Protein AF-A0A968T6R4-F1 (afdb_monomer)

Foldseek 3Di:
DVVVVVVCVVVVHQDAAEQAAAFDCVLPVVVRVVSVVSLVVQVVCCPVVVHHYFYLHVLNVVVQVVVCVVPVPDDQDPNRHDGDQVSVQSVVVSVCVSVVNPPCVPQNHPVSVQVVDQCSVVLVVLVVVLCLQQVLQVCQVVPHPDPPRDRHDHNVVSVVSSVVSVVVSVVRND

Structure (mmCIF, N/CA/C/O backbone):
data_AF-A0A968T6R4-F1
#
_entry.id   AF-A0A968T6R4-F1
#
loop_
_atom_site.group_PDB
_atom_site.id
_atom_site.type_symbol
_atom_site.label_atom_id
_atom_site.label_alt_id
_atom_site.label_comp_id
_atom_site.label_asym_id
_atom_site.label_entity_id
_atom_site.label_seq_id
_atom_site.pdbx_PDB_ins_code
_atom_site.Cartn_x
_atom_site.Cartn_y
_atom_site.Cartn_z
_atom_site.occupancy
_atom_site.B_iso_or_equiv
_atom_site.auth_seq_id
_atom_site.auth_comp_id
_atom_site.auth_asym_id
_atom_site.auth_atom_id
_atom_site.pdbx_PDB_model_num
ATOM 1 N N . MET A 1 1 ? 11.890 -14.303 7.027 1.00 83.38 1 MET A N 1
ATOM 2 C CA . MET A 1 1 ? 10.415 -14.246 6.919 1.00 83.38 1 MET A CA 1
ATOM 3 C C . MET A 1 1 ? 9.689 -15.309 7.742 1.00 83.38 1 MET A C 1
ATOM 5 O O . MET A 1 1 ? 8.810 -14.921 8.496 1.00 83.38 1 MET A O 1
ATOM 9 N N . ASN A 1 2 ? 10.075 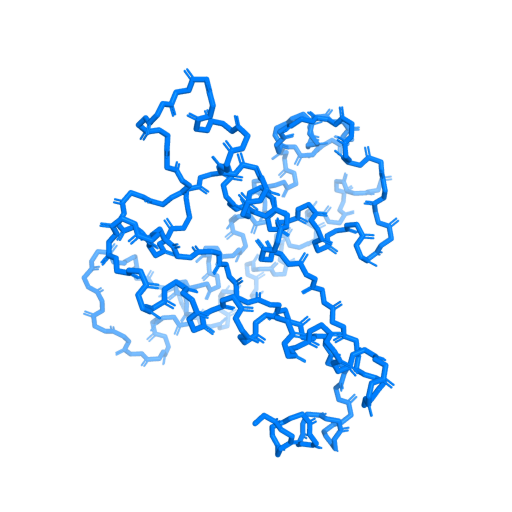-16.595 7.707 1.00 91.75 2 ASN A N 1
ATOM 10 C CA . ASN A 1 2 ? 9.409 -17.650 8.504 1.00 91.75 2 ASN A CA 1
ATOM 11 C C . ASN A 1 2 ? 9.299 -17.334 10.004 1.00 91.75 2 ASN A C 1
ATOM 13 O O . ASN A 1 2 ? 8.246 -17.523 10.597 1.00 91.75 2 ASN A O 1
ATOM 17 N N . TRP A 1 3 ? 10.366 -16.804 10.609 1.00 95.88 3 TRP A N 1
ATOM 18 C CA . TRP A 1 3 ? 10.342 -16.381 12.012 1.00 95.88 3 TRP A CA 1
ATOM 19 C C . TRP A 1 3 ? 9.241 -15.347 12.301 1.00 95.88 3 TRP A C 1
ATOM 21 O O . TRP A 1 3 ? 8.476 -15.536 13.242 1.00 95.88 3 TRP A O 1
ATOM 31 N N . LEU A 1 4 ? 9.113 -14.307 11.466 1.00 95.06 4 LEU A N 1
ATOM 32 C CA . LEU A 1 4 ? 8.103 -13.261 11.645 1.00 95.06 4 LEU A CA 1
ATOM 33 C C . LEU A 1 4 ? 6.693 -13.821 11.447 1.00 95.06 4 LEU A C 1
ATOM 35 O O . LEU A 1 4 ? 5.833 -13.603 12.292 1.00 95.06 4 LEU A O 1
ATOM 39 N N . HIS A 1 5 ? 6.478 -14.595 10.380 1.00 95.75 5 HIS A N 1
ATOM 40 C CA . HIS A 1 5 ? 5.201 -15.269 10.142 1.00 95.75 5 HIS A CA 1
ATOM 41 C C . HIS A 1 5 ? 4.786 -16.117 11.353 1.00 95.75 5 HIS A C 1
ATOM 43 O O . HIS A 1 5 ? 3.685 -15.960 11.873 1.00 95.75 5 HIS A O 1
ATOM 49 N N . ASN A 1 6 ? 5.700 -16.944 11.868 1.00 95.56 6 ASN A N 1
ATOM 50 C CA . ASN A 1 6 ? 5.437 -17.802 13.020 1.00 95.56 6 ASN A CA 1
ATOM 51 C C . ASN A 1 6 ? 5.119 -17.004 14.289 1.00 95.56 6 ASN A C 1
ATOM 53 O O . ASN A 1 6 ? 4.314 -17.456 15.097 1.00 95.56 6 ASN A O 1
ATOM 57 N N . LEU A 1 7 ? 5.743 -15.840 14.491 1.00 97.31 7 LEU A N 1
ATOM 58 C CA . LEU A 1 7 ? 5.417 -14.971 15.622 1.00 97.31 7 LEU A CA 1
ATOM 59 C C . LEU A 1 7 ? 4.013 -14.372 15.508 1.00 97.31 7 LEU A C 1
ATOM 61 O O . LEU A 1 7 ? 3.300 -14.348 16.507 1.00 97.31 7 LEU A O 1
ATOM 65 N N . VAL A 1 8 ? 3.604 -13.940 14.313 1.00 96.88 8 VAL A N 1
ATOM 66 C CA . VAL A 1 8 ? 2.255 -13.395 14.083 1.00 96.88 8 VAL A CA 1
ATOM 67 C C . VAL A 1 8 ? 1.192 -14.482 14.250 1.00 96.88 8 VAL A C 1
ATOM 69 O O . VAL A 1 8 ? 0.198 -14.271 14.933 1.00 96.88 8 VAL A O 1
ATOM 72 N N . VAL A 1 9 ? 1.427 -15.687 13.726 1.00 95.62 9 VAL A N 1
ATOM 73 C CA . VAL A 1 9 ? 0.511 -16.819 13.943 1.00 95.62 9 VAL A CA 1
ATOM 74 C C . VAL A 1 9 ? 0.411 -17.164 15.433 1.00 95.62 9 VAL A C 1
ATOM 76 O O . VAL A 1 9 ? -0.684 -17.376 15.950 1.00 95.62 9 VAL A O 1
ATOM 79 N N . LYS A 1 10 ? 1.536 -17.166 16.162 1.00 97.44 10 LYS A N 1
ATOM 80 C CA . LYS A 1 10 ? 1.554 -17.422 17.613 1.00 97.44 10 LYS A CA 1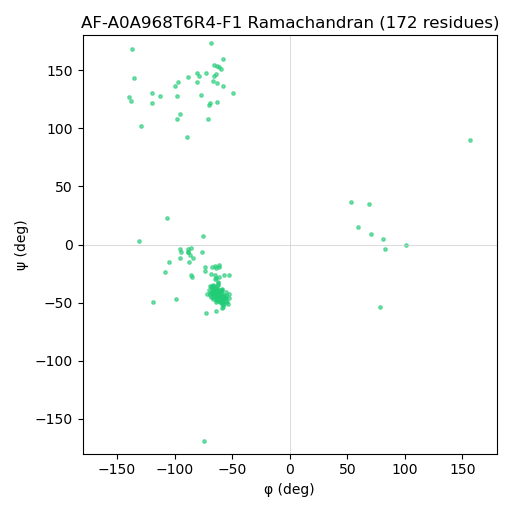
ATOM 81 C C . LYS A 1 10 ? 0.826 -16.360 18.434 1.00 97.44 10 LYS A C 1
ATOM 83 O O . LYS A 1 10 ? 0.373 -16.686 19.527 1.00 97.44 10 LYS A O 1
ATOM 88 N N . SER A 1 11 ? 0.712 -15.124 17.949 1.00 97.81 11 SER A N 1
ATOM 89 C CA . SER A 1 11 ? -0.078 -14.094 18.633 1.00 97.81 11 SER A CA 1
ATOM 90 C C . SER A 1 11 ? -1.589 -14.267 18.437 1.00 97.81 11 SER A C 1
ATOM 92 O O . SER A 1 11 ? -2.361 -13.548 19.065 1.00 97.81 11 SER A O 1
ATOM 94 N N . GLY A 1 12 ? -2.020 -15.214 17.592 1.00 97.25 12 GLY A N 1
ATOM 95 C CA . GLY A 1 12 ? -3.424 -15.434 17.239 1.00 97.25 12 GLY A CA 1
ATOM 96 C C . GLY A 1 12 ? -3.947 -14.482 16.160 1.00 97.25 12 GLY A C 1
ATOM 97 O O . GLY A 1 12 ? -5.136 -14.514 15.849 1.00 97.25 12 GLY A O 1
ATOM 98 N N . ALA A 1 13 ? -3.088 -13.638 15.584 1.00 97.19 13 ALA A N 1
ATOM 99 C CA . ALA A 1 13 ? -3.466 -12.753 14.493 1.00 97.19 13 ALA A CA 1
ATOM 100 C C . ALA A 1 13 ? -3.520 -13.507 13.156 1.00 97.19 13 ALA A C 1
ATOM 102 O O . ALA A 1 13 ? -2.699 -14.382 12.872 1.00 97.19 13 ALA A O 1
ATOM 103 N N . ILE A 1 14 ? -4.466 -13.116 12.302 1.00 93.88 14 ILE A N 1
ATOM 104 C CA . ILE A 1 14 ? -4.513 -13.571 10.911 1.00 93.88 14 ILE A CA 1
ATOM 105 C C . ILE A 1 14 ? -3.462 -12.786 10.125 1.00 93.88 14 ILE A C 1
ATOM 107 O O . I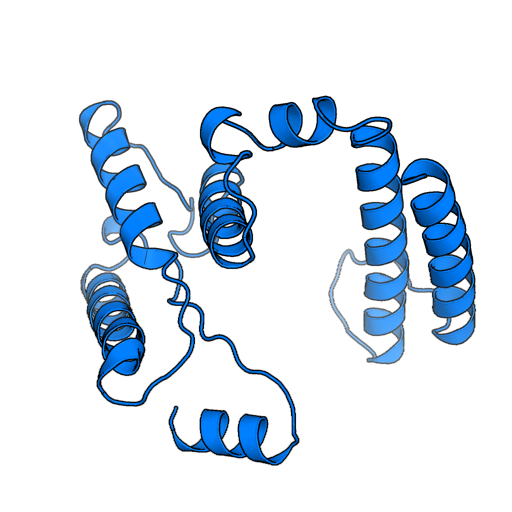LE A 1 14 ? -3.433 -11.556 10.176 1.00 93.88 14 ILE A O 1
ATOM 111 N N . ILE A 1 15 ? -2.607 -13.496 9.391 1.00 96.06 15 ILE A N 1
ATOM 112 C CA . ILE A 1 15 ? -1.584 -12.903 8.530 1.00 96.06 15 ILE A CA 1
ATOM 113 C C . ILE A 1 15 ? -1.906 -13.176 7.065 1.00 96.06 15 ILE A C 1
ATOM 115 O O . ILE A 1 15 ? -2.086 -14.323 6.669 1.00 96.06 15 ILE A O 1
ATOM 119 N N . ILE A 1 16 ? -1.922 -12.109 6.270 1.00 97.44 16 ILE A N 1
ATOM 120 C CA . ILE A 1 16 ? -1.937 -12.165 4.810 1.00 97.44 16 ILE A CA 1
ATOM 121 C C . ILE A 1 16 ? -0.672 -11.451 4.343 1.00 97.44 16 ILE A C 1
ATOM 123 O O . ILE A 1 16 ? -0.446 -10.291 4.693 1.00 97.44 16 ILE A O 1
ATOM 127 N N . HIS A 1 17 ? 0.180 -12.141 3.593 1.00 97.94 17 HIS A N 1
ATOM 128 C CA . HIS A 1 17 ? 1.374 -11.534 3.012 1.00 97.94 17 HIS A CA 1
ATOM 129 C C . HIS A 1 17 ? 1.014 -10.773 1.741 1.00 97.94 17 HIS A C 1
ATOM 131 O O . HIS A 1 17 ? 0.131 -11.179 0.991 1.00 97.94 17 HIS A O 1
ATOM 137 N N . LEU A 1 18 ? 1.734 -9.692 1.472 1.00 98.19 18 LEU A N 1
ATOM 138 C CA . LEU A 1 18 ? 1.608 -8.911 0.248 1.00 98.19 18 LEU A CA 1
ATOM 139 C C . LEU A 1 18 ? 2.964 -8.932 -0.461 1.00 98.19 18 LEU A C 1
ATOM 141 O O . LEU A 1 18 ? 3.987 -8.674 0.179 1.00 98.19 18 LEU A O 1
ATOM 145 N N . THR A 1 19 ? 2.998 -9.251 -1.755 1.00 98.62 19 THR A N 1
ATOM 146 C CA . THR A 1 19 ? 4.225 -9.068 -2.551 1.00 98.62 19 THR A CA 1
ATOM 147 C C . THR A 1 19 ? 4.606 -7.579 -2.581 1.00 98.62 19 THR A C 1
ATOM 149 O O . THR A 1 19 ? 3.729 -6.729 -2.440 1.00 98.62 19 THR A O 1
ATOM 152 N N . PRO A 1 20 ? 5.883 -7.201 -2.746 1.00 98.06 20 PRO A N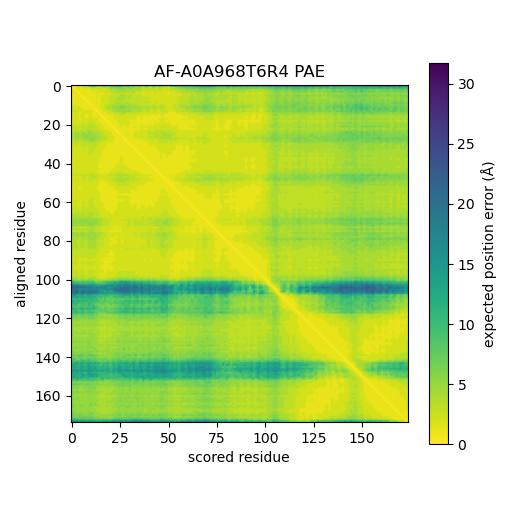 1
ATOM 153 C CA . PRO A 1 20 ? 6.248 -5.790 -2.871 1.00 98.06 20 PRO A CA 1
ATOM 154 C C . PRO A 1 20 ? 5.674 -5.162 -4.157 1.00 98.06 20 PRO A C 1
ATOM 156 O O . PRO A 1 20 ? 5.493 -5.868 -5.150 1.00 98.06 20 PRO A O 1
ATOM 159 N N . PRO A 1 21 ? 5.447 -3.837 -4.200 1.00 98.06 21 PRO A N 1
ATOM 160 C CA . PRO A 1 21 ? 5.230 -3.122 -5.457 1.00 98.06 21 PRO A CA 1
ATOM 161 C C . PRO A 1 21 ? 6.417 -3.284 -6.418 1.00 98.06 21 PRO A C 1
ATOM 163 O O . PRO A 1 21 ? 7.536 -3.584 -5.997 1.00 98.06 21 PRO A O 1
ATOM 166 N N . VAL A 1 22 ? 6.190 -3.046 -7.711 1.00 97.75 22 VAL A N 1
ATOM 167 C CA . VAL A 1 22 ? 7.282 -2.998 -8.696 1.00 97.75 22 VAL A CA 1
ATOM 168 C C . VAL A 1 22 ? 8.202 -1.805 -8.453 1.00 97.75 22 VAL A C 1
ATOM 170 O O . VAL A 1 22 ? 7.735 -0.698 -8.184 1.00 97.75 22 VAL A O 1
ATOM 173 N N . PHE A 1 23 ? 9.503 -2.025 -8.626 1.00 98.19 23 PHE A N 1
ATOM 174 C CA . PHE A 1 23 ? 10.488 -0.957 -8.764 1.00 98.19 23 PHE A CA 1
ATOM 175 C C . PHE A 1 23 ? 10.768 -0.711 -10.246 1.00 98.19 23 PHE A C 1
ATOM 177 O O . PHE A 1 23 ? 10.864 -1.659 -11.029 1.00 98.19 23 PHE A O 1
ATOM 184 N N . ASP A 1 24 ? 10.914 0.551 -10.653 1.00 96.38 24 ASP A N 1
ATOM 185 C CA . ASP A 1 24 ? 11.224 0.852 -12.052 1.00 96.38 24 ASP A CA 1
ATOM 186 C C . ASP A 1 24 ? 12.666 0.448 -12.384 1.00 96.38 24 ASP A C 1
ATOM 188 O O . ASP A 1 24 ? 13.624 1.107 -11.985 1.00 96.38 24 ASP A O 1
ATOM 192 N N . GLU A 1 25 ? 12.827 -0.618 -13.167 1.00 95.50 25 GLU A N 1
ATOM 193 C CA . GLU A 1 25 ? 14.126 -1.162 -13.584 1.00 95.50 25 GLU A CA 1
ATOM 194 C C . GLU A 1 25 ? 15.057 -0.119 -14.225 1.00 95.50 25 GLU A C 1
ATOM 196 O O . GLU A 1 25 ? 16.280 -0.228 -14.111 1.00 95.50 25 GLU A O 1
ATOM 201 N N . ARG A 1 26 ? 14.500 0.946 -14.822 1.00 95.44 26 ARG A N 1
ATOM 202 C CA . ARG A 1 26 ? 15.264 2.074 -15.386 1.00 95.44 26 ARG A CA 1
ATOM 203 C C . ARG A 1 26 ? 16.048 2.855 -14.330 1.00 95.44 26 ARG A C 1
ATOM 205 O O . ARG A 1 26 ? 16.991 3.562 -14.671 1.00 95.44 26 ARG A O 1
ATOM 212 N N . LYS A 1 27 ? 15.664 2.738 -13.058 1.00 95.94 27 LYS A N 1
ATOM 213 C CA . LYS A 1 27 ? 16.346 3.316 -11.893 1.00 95.94 27 LYS A CA 1
ATOM 214 C C . LYS A 1 27 ? 17.297 2.316 -11.216 1.00 95.94 27 LYS A C 1
ATOM 216 O O . LYS A 1 27 ? 18.003 2.698 -10.289 1.00 95.94 27 LYS A O 1
ATOM 221 N N . GLY A 1 28 ? 17.344 1.059 -11.673 1.00 97.25 28 GLY A N 1
ATOM 222 C CA . GLY A 1 28 ? 18.180 0.005 -11.090 1.00 97.25 28 GLY A CA 1
ATOM 223 C C . GLY A 1 28 ? 17.674 -1.413 -11.375 1.00 97.25 28 GLY A C 1
ATOM 224 O O . GLY A 1 28 ? 16.939 -1.992 -10.578 1.00 97.25 28 GLY A O 1
ATOM 225 N N . MET A 1 29 ? 18.130 -2.012 -12.478 1.00 97.12 29 MET A N 1
ATOM 226 C CA . MET A 1 29 ? 17.684 -3.344 -12.921 1.00 97.12 29 MET A CA 1
ATOM 227 C C . MET A 1 29 ? 17.953 -4.452 -11.897 1.00 97.12 29 MET A C 1
ATOM 229 O O . MET A 1 29 ? 17.106 -5.311 -11.682 1.00 97.12 29 MET A O 1
ATOM 233 N N . ALA A 1 30 ? 19.113 -4.424 -11.233 1.00 98.19 30 ALA A N 1
ATOM 234 C CA . ALA A 1 30 ? 19.454 -5.436 -10.234 1.00 98.19 30 ALA A CA 1
ATOM 235 C C . ALA A 1 30 ? 18.483 -5.413 -9.044 1.00 98.19 30 ALA A C 1
ATOM 237 O O . ALA A 1 30 ? 18.100 -6.465 -8.543 1.00 98.19 30 ALA A O 1
ATOM 238 N N . TYR A 1 31 ? 18.060 -4.219 -8.618 1.00 98.06 31 TYR A N 1
ATOM 239 C CA . TYR A 1 31 ? 17.101 -4.073 -7.529 1.00 98.06 31 TYR A CA 1
ATOM 240 C C . TYR A 1 31 ? 15.692 -4.502 -7.958 1.00 98.06 31 TYR A C 1
ATOM 242 O O . TYR A 1 31 ? 15.052 -5.247 -7.222 1.00 98.06 31 TYR A O 1
ATOM 250 N N . ALA A 1 32 ? 15.250 -4.126 -9.167 1.00 98.12 32 ALA A N 1
ATOM 251 C CA . ALA A 1 32 ? 13.996 -4.627 -9.740 1.00 98.12 32 ALA A CA 1
ATOM 252 C C . ALA A 1 32 ? 13.955 -6.163 -9.744 1.00 98.12 32 ALA A C 1
ATOM 254 O O . ALA A 1 32 ? 13.054 -6.751 -9.161 1.00 98.12 32 ALA A O 1
ATOM 255 N N . ASN A 1 33 ? 15.000 -6.809 -10.268 1.00 98.50 33 ASN A N 1
ATOM 256 C CA . ASN A 1 33 ? 15.082 -8.267 -10.340 1.00 98.50 33 ASN A CA 1
ATOM 257 C C . ASN A 1 33 ? 15.077 -8.946 -8.955 1.00 98.50 33 ASN A C 1
ATOM 259 O O . ASN A 1 33 ? 14.560 -10.049 -8.802 1.00 98.50 33 ASN A O 1
ATOM 263 N N . VAL A 1 34 ? 15.632 -8.304 -7.918 1.00 98.56 34 VAL A N 1
ATOM 264 C CA . VAL A 1 34 ? 15.508 -8.809 -6.538 1.00 98.56 34 VAL A CA 1
ATOM 265 C C . VAL A 1 34 ? 14.049 -8.795 -6.081 1.00 98.56 34 VAL A C 1
ATOM 267 O O . VAL A 1 34 ? 13.615 -9.750 -5.436 1.00 98.56 34 VAL A O 1
ATOM 270 N N . LEU A 1 35 ? 13.289 -7.746 -6.410 1.00 98.56 35 LEU A N 1
ATOM 271 C CA . LEU A 1 35 ? 11.863 -7.684 -6.086 1.00 98.56 35 LEU A CA 1
ATOM 272 C C . LEU A 1 35 ? 11.046 -8.701 -6.888 1.00 98.56 35 LEU A C 1
ATOM 274 O O . LEU A 1 35 ? 10.143 -9.297 -6.304 1.00 98.56 35 LEU A O 1
ATOM 278 N N . ASP A 1 36 ? 11.389 -8.952 -8.153 1.00 98.69 36 ASP A N 1
ATOM 279 C CA . ASP A 1 36 ? 10.756 -9.988 -8.980 1.00 98.69 36 ASP A CA 1
ATOM 280 C C . ASP A 1 36 ? 10.928 -11.371 -8.320 1.00 98.69 36 ASP A C 1
ATOM 282 O O . ASP A 1 36 ? 9.952 -12.039 -7.973 1.00 98.69 36 ASP A O 1
ATOM 286 N N . ILE A 1 37 ? 12.177 -11.754 -8.017 1.00 98.69 37 ILE A N 1
ATOM 287 C CA . ILE A 1 37 ? 12.508 -13.038 -7.372 1.00 98.69 37 ILE A CA 1
ATOM 288 C C . ILE A 1 37 ? 11.842 -13.159 -5.997 1.00 98.69 37 ILE A C 1
ATOM 290 O O . ILE A 1 37 ? 11.332 -14.221 -5.633 1.00 98.69 37 ILE A O 1
ATOM 294 N N . TYR A 1 38 ? 11.851 -12.084 -5.205 1.00 98.56 38 TYR A N 1
ATOM 295 C CA . TYR A 1 38 ? 11.219 -12.091 -3.889 1.00 98.56 38 TYR A CA 1
ATOM 296 C C . TYR A 1 38 ? 9.694 -12.235 -3.984 1.00 98.56 38 TYR A C 1
ATOM 298 O O . TYR A 1 38 ? 9.092 -12.927 -3.159 1.00 98.56 38 TYR A O 1
ATOM 306 N N . SER A 1 39 ? 9.071 -11.628 -4.995 1.00 98.69 39 SER A N 1
ATOM 307 C CA . SER A 1 39 ? 7.634 -11.749 -5.254 1.00 98.69 39 SER A CA 1
ATOM 308 C C . SER A 1 39 ? 7.262 -13.169 -5.663 1.00 98.69 39 SER A C 1
ATOM 310 O O . SER A 1 39 ? 6.330 -13.732 -5.087 1.00 98.69 39 SER A O 1
ATOM 312 N N . ASP A 1 40 ? 8.034 -13.790 -6.556 1.00 98.69 40 ASP A N 1
ATOM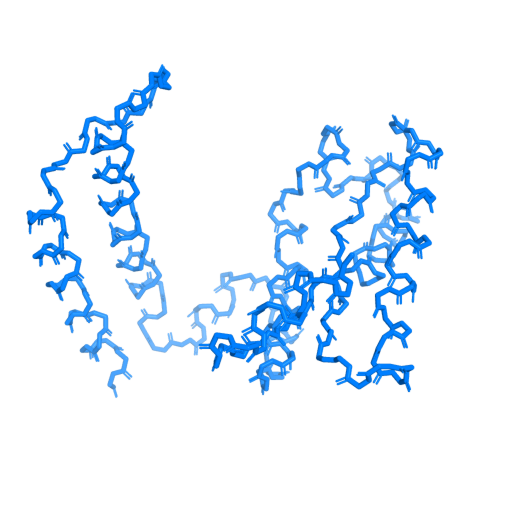 313 C CA . ASP A 1 40 ? 7.853 -15.195 -6.935 1.00 98.69 40 ASP A CA 1
ATOM 314 C C . ASP A 1 40 ? 8.019 -16.136 -5.746 1.00 98.69 40 ASP A C 1
ATOM 316 O O . ASP A 1 40 ? 7.204 -17.038 -5.537 1.00 98.69 40 ASP A O 1
ATOM 320 N N . TRP A 1 41 ? 9.034 -15.901 -4.911 1.00 98.38 41 TRP A N 1
ATOM 321 C CA . TRP A 1 41 ? 9.222 -16.670 -3.688 1.00 98.38 41 TRP A CA 1
ATOM 322 C C . TRP A 1 41 ? 8.026 -16.525 -2.734 1.00 98.38 41 TRP A C 1
ATOM 324 O O . TRP A 1 41 ? 7.521 -17.539 -2.250 1.00 98.38 41 TRP A O 1
ATOM 334 N N . LEU A 1 42 ? 7.510 -15.312 -2.504 1.00 98.38 42 LEU A N 1
ATOM 335 C CA . LEU A 1 42 ? 6.317 -15.109 -1.672 1.00 98.38 42 LEU A CA 1
ATOM 336 C C . LEU A 1 42 ? 5.091 -15.815 -2.252 1.00 98.38 42 LEU A C 1
ATOM 338 O O . LEU A 1 42 ? 4.389 -16.510 -1.522 1.00 98.38 42 LEU A O 1
ATOM 342 N N . ILE A 1 43 ? 4.844 -15.691 -3.556 1.00 98.56 43 ILE A N 1
ATOM 343 C CA . ILE A 1 43 ? 3.750 -16.398 -4.235 1.00 98.56 43 ILE A CA 1
ATOM 344 C C . ILE A 1 43 ? 3.915 -17.911 -4.068 1.00 98.56 43 ILE A C 1
ATOM 346 O O . ILE A 1 43 ? 2.930 -18.610 -3.816 1.00 98.56 43 ILE A O 1
ATOM 350 N N . SER A 1 44 ? 5.153 -18.414 -4.115 1.00 98.38 44 SER A N 1
ATOM 351 C CA . SER A 1 44 ? 5.439 -19.831 -3.905 1.00 98.38 44 SER A CA 1
ATOM 352 C C . SER A 1 44 ? 5.043 -20.342 -2.518 1.00 98.38 44 SER A C 1
ATOM 354 O O . SER A 1 44 ? 4.695 -21.515 -2.349 1.00 98.38 44 SER A O 1
ATOM 356 N N . CYS A 1 45 ? 5.034 -19.467 -1.508 1.00 98.12 45 CYS A N 1
ATOM 357 C CA . CYS A 1 45 ? 4.623 -19.817 -0.150 1.00 98.12 45 CYS A CA 1
ATOM 358 C C . CYS A 1 45 ? 3.142 -20.201 -0.046 1.00 98.12 45 CYS A C 1
ATOM 360 O O . CYS A 1 45 ? 2.790 -20.915 0.895 1.00 98.12 45 CYS A O 1
ATOM 362 N N . ARG A 1 46 ? 2.298 -19.835 -1.025 1.00 97.81 46 ARG A N 1
ATOM 363 C CA . ARG A 1 46 ? 0.901 -20.302 -1.103 1.00 97.81 46 ARG A CA 1
ATOM 364 C C . ARG A 1 46 ? 0.807 -21.825 -1.102 1.00 97.81 46 ARG A C 1
ATOM 366 O O . ARG A 1 46 ? -0.049 -22.387 -0.434 1.00 97.81 46 ARG A O 1
ATOM 373 N N . TYR A 1 47 ? 1.702 -22.498 -1.823 1.00 97.00 47 TYR A N 1
ATOM 374 C CA . TYR A 1 47 ? 1.673 -23.955 -1.980 1.00 97.00 47 TYR A CA 1
ATOM 375 C C . TYR A 1 47 ? 2.795 -24.678 -1.230 1.00 97.00 47 TYR A C 1
ATOM 377 O O . TYR A 1 47 ? 2.636 -25.847 -0.896 1.00 97.00 47 TYR A O 1
ATOM 385 N N . THR A 1 48 ? 3.916 -24.012 -0.940 1.00 97.56 48 THR A N 1
ATOM 386 C CA . THR A 1 48 ? 5.018 -24.624 -0.170 1.00 97.56 48 THR A CA 1
ATOM 387 C C . THR A 1 48 ? 4.824 -24.532 1.342 1.00 97.56 48 THR A C 1
ATOM 389 O O . THR A 1 48 ? 5.295 -25.408 2.063 1.00 97.56 48 THR A O 1
ATOM 392 N N . SER A 1 49 ? 4.110 -23.506 1.817 1.00 96.31 49 SER A N 1
ATOM 393 C CA . SER A 1 49 ? 3.928 -23.222 3.249 1.00 96.31 49 SER A CA 1
ATOM 394 C C . SER A 1 49 ? 2.469 -22.974 3.644 1.00 96.31 49 SER A C 1
ATOM 396 O O . SER A 1 49 ? 2.216 -22.644 4.800 1.00 96.31 49 SER A O 1
ATOM 398 N N . ALA A 1 50 ? 1.521 -23.103 2.707 1.00 96.00 50 ALA A N 1
ATOM 399 C CA . ALA A 1 50 ? 0.105 -22.774 2.902 1.00 96.00 50 ALA A CA 1
ATOM 400 C C . ALA A 1 50 ? -0.124 -21.343 3.433 1.00 96.00 50 ALA A C 1
ATOM 402 O O . ALA A 1 50 ? -0.994 -21.104 4.267 1.00 96.00 50 ALA A O 1
ATOM 403 N N . TRP A 1 51 ? 0.695 -20.384 2.990 1.00 97.38 51 TRP A N 1
ATOM 404 C CA . TRP A 1 51 ? 0.530 -18.982 3.368 1.00 97.38 51 TRP A CA 1
ATOM 405 C C . TRP A 1 51 ? -0.559 -18.306 2.538 1.00 97.38 51 TRP A C 1
ATOM 407 O O . TRP A 1 51 ? -0.604 -18.450 1.318 1.00 97.38 51 TRP A O 1
ATOM 417 N N . GLU A 1 52 ? -1.353 -17.465 3.195 1.00 97.75 52 GLU A N 1
ATOM 418 C CA . GLU A 1 52 ? -2.202 -16.482 2.528 1.00 97.75 52 GLU A CA 1
ATOM 419 C C . GLU A 1 52 ? -1.303 -15.388 1.931 1.00 97.75 52 GLU A C 1
ATOM 421 O O . GLU A 1 52 ? -0.528 -14.746 2.649 1.00 97.75 52 GLU A O 1
ATOM 426 N N . VAL A 1 53 ? -1.359 -15.197 0.611 1.00 98.38 53 VAL A N 1
ATOM 427 C CA . VAL A 1 53 ? -0.501 -14.243 -0.112 1.00 98.38 53 VAL A CA 1
ATOM 428 C C . VAL A 1 53 ? -1.322 -13.528 -1.177 1.00 98.38 53 VAL A C 1
ATOM 430 O O . VAL A 1 53 ? -1.892 -14.180 -2.053 1.00 98.38 53 VAL A O 1
ATOM 433 N N . ILE A 1 54 ? -1.309 -12.199 -1.172 1.00 98.50 54 ILE A N 1
ATOM 434 C CA . ILE A 1 54 ? -1.857 -11.333 -2.220 1.00 98.50 54 ILE A CA 1
ATOM 435 C C . ILE A 1 54 ? -0.706 -10.893 -3.127 1.00 98.50 54 ILE A C 1
ATOM 437 O O . ILE A 1 54 ? 0.313 -10.390 -2.653 1.00 98.50 54 ILE A O 1
ATOM 441 N N . ASP A 1 55 ? -0.873 -11.087 -4.434 1.00 98.56 55 ASP A N 1
ATOM 442 C CA . ASP A 1 55 ? 0.091 -10.626 -5.434 1.00 98.56 55 ASP A CA 1
ATOM 443 C C . ASP A 1 55 ? -0.351 -9.268 -5.977 1.00 98.56 55 ASP A C 1
ATOM 445 O O . ASP A 1 55 ? -1.374 -9.162 -6.649 1.00 98.56 55 ASP A O 1
ATOM 449 N N . ILE A 1 56 ? 0.425 -8.237 -5.663 1.00 98.44 56 ILE A N 1
ATOM 450 C CA . ILE A 1 56 ? 0.325 -6.910 -6.280 1.00 98.44 56 ILE A CA 1
ATOM 451 C C . ILE A 1 56 ? 1.459 -6.658 -7.273 1.00 98.44 56 ILE A C 1
ATOM 453 O O . ILE A 1 56 ? 1.369 -5.733 -8.075 1.00 98.44 56 ILE A O 1
ATOM 457 N N . HIS A 1 57 ? 2.521 -7.462 -7.238 1.00 98.69 57 HIS A N 1
ATOM 458 C CA . HIS A 1 57 ? 3.749 -7.196 -7.968 1.00 98.69 57 HIS A CA 1
ATOM 459 C C . HIS A 1 57 ? 3.553 -7.429 -9.463 1.00 98.69 57 HIS A C 1
ATOM 461 O O . HIS A 1 57 ? 3.677 -6.504 -10.268 1.00 98.69 57 HIS A O 1
ATOM 467 N N . TRP A 1 58 ? 3.169 -8.645 -9.851 1.00 98.56 58 TRP A N 1
ATOM 468 C CA . TRP A 1 58 ? 3.026 -8.995 -11.262 1.00 98.56 58 TRP A CA 1
ATOM 469 C C . TRP A 1 58 ? 1.853 -8.289 -11.951 1.00 98.56 58 TRP A C 1
ATOM 471 O O . TRP A 1 58 ? 2.021 -7.868 -13.099 1.00 98.56 58 TRP A O 1
ATOM 481 N N . PRO A 1 59 ? 0.701 -8.041 -11.292 1.00 97.44 59 PRO A N 1
ATOM 482 C CA . PRO A 1 59 ? -0.334 -7.171 -11.845 1.00 97.44 59 PRO A CA 1
ATOM 483 C C . PRO A 1 59 ? 0.161 -5.748 -12.138 1.00 97.44 59 PRO A C 1
ATOM 485 O O . PRO A 1 59 ? -0.195 -5.182 -13.175 1.00 97.44 59 PRO A O 1
ATOM 488 N N . MET A 1 60 ? 1.000 -5.173 -11.268 1.00 98.12 60 MET A N 1
ATOM 489 C CA . MET A 1 60 ? 1.622 -3.869 -11.520 1.00 98.12 60 MET A CA 1
ATOM 490 C C . MET A 1 60 ? 2.652 -3.937 -12.652 1.00 98.12 60 MET A C 1
ATOM 492 O O . MET A 1 60 ? 2.645 -3.058 -13.515 1.00 98.12 60 MET A O 1
ATOM 496 N N . ARG A 1 61 ? 3.499 -4.975 -12.688 1.00 98.25 61 ARG A N 1
ATOM 497 C CA . ARG A 1 61 ? 4.507 -5.188 -13.742 1.00 98.25 61 ARG A CA 1
ATOM 498 C C . ARG A 1 61 ? 3.851 -5.278 -15.114 1.00 98.25 61 ARG A C 1
ATOM 500 O O . ARG A 1 61 ? 4.198 -4.510 -16.006 1.00 98.25 61 ARG A O 1
ATOM 507 N N . LYS A 1 62 ? 2.835 -6.135 -15.238 1.00 98.19 62 LYS A N 1
ATOM 508 C CA . LYS A 1 62 ? 2.053 -6.304 -16.464 1.00 98.19 62 LYS A CA 1
ATOM 509 C C . LYS A 1 62 ? 1.454 -4.979 -16.933 1.00 98.19 62 LYS A C 1
ATOM 511 O O . LYS A 1 62 ? 1.605 -4.617 -18.093 1.00 98.19 62 LYS A O 1
ATOM 516 N N . TYR A 1 63 ? 0.817 -4.229 -16.030 1.00 97.06 63 TYR A N 1
ATOM 517 C CA . TYR A 1 63 ? 0.228 -2.936 -16.380 1.00 97.06 63 TYR A CA 1
ATOM 518 C C . TYR A 1 63 ? 1.284 -1.927 -16.860 1.00 97.06 63 TYR A C 1
ATOM 520 O O . TYR A 1 63 ? 1.060 -1.211 -17.836 1.00 97.06 63 TYR A O 1
ATOM 528 N N . LEU A 1 64 ? 2.439 -1.864 -16.188 1.00 97.50 64 LEU A N 1
ATOM 529 C CA . LEU A 1 64 ? 3.549 -0.989 -16.565 1.00 97.50 64 LEU A CA 1
ATOM 530 C C . LEU A 1 64 ? 4.068 -1.316 -17.972 1.00 97.50 64 LEU A C 1
ATOM 532 O O . LEU A 1 64 ? 4.247 -0.407 -18.781 1.00 97.50 64 LEU A O 1
ATOM 536 N N . GLU A 1 65 ? 4.287 -2.596 -18.267 1.00 97.56 65 GLU A N 1
ATOM 537 C CA . GLU A 1 65 ? 4.763 -3.070 -19.570 1.00 97.56 65 GLU A CA 1
ATOM 538 C C . GLU A 1 65 ? 3.747 -2.790 -20.679 1.00 97.56 65 GLU A C 1
ATOM 540 O O . GLU A 1 65 ? 4.106 -2.198 -21.696 1.00 97.56 65 GLU A O 1
ATOM 545 N N . GLU A 1 66 ? 2.469 -3.114 -20.457 1.00 97.75 66 GLU A N 1
ATOM 546 C CA . GLU A 1 66 ? 1.385 -2.832 -21.402 1.00 97.75 66 GLU A CA 1
ATOM 547 C C . GLU A 1 66 ? 1.298 -1.336 -21.722 1.00 97.75 66 GLU A C 1
ATOM 549 O O . GLU A 1 66 ? 1.235 -0.953 -22.891 1.00 97.75 66 GLU A O 1
ATOM 554 N N . LYS A 1 67 ? 1.363 -0.460 -20.712 1.00 97.69 67 LYS A N 1
ATOM 555 C CA . LYS A 1 67 ? 1.355 0.992 -20.940 1.00 97.69 67 LYS A CA 1
ATOM 556 C C . LYS A 1 67 ? 2.595 1.480 -21.678 1.00 97.69 67 LYS A C 1
ATOM 558 O O . LYS A 1 67 ? 2.463 2.349 -22.537 1.00 97.69 67 LYS A O 1
ATOM 563 N N . ARG A 1 68 ? 3.761 0.882 -21.424 1.00 97.88 68 ARG A N 1
ATOM 564 C CA . ARG A 1 68 ? 5.012 1.214 -22.120 1.00 97.88 68 ARG A CA 1
ATOM 565 C C . ARG A 1 68 ? 5.030 0.836 -23.597 1.00 97.88 68 ARG A C 1
ATOM 567 O O . ARG A 1 68 ? 5.815 1.419 -24.339 1.00 97.88 68 ARG A O 1
ATOM 574 N N . THR A 1 69 ? 4.154 -0.068 -24.042 1.00 98.25 69 THR A N 1
ATOM 575 C CA . THR A 1 69 ? 3.966 -0.332 -25.482 1.00 98.25 69 THR A CA 1
ATOM 576 C C . THR A 1 69 ? 3.319 0.840 -26.228 1.00 98.25 69 THR A C 1
ATOM 578 O O . THR A 1 69 ? 3.536 0.991 -27.427 1.00 98.25 69 THR A O 1
ATOM 581 N N . ILE A 1 70 ? 2.549 1.678 -25.522 1.00 98.00 70 ILE A N 1
ATOM 582 C CA . ILE A 1 70 ? 1.835 2.840 -26.074 1.00 98.00 70 ILE A CA 1
ATOM 583 C C . ILE A 1 70 ? 2.625 4.125 -25.808 1.00 98.00 70 ILE A C 1
ATOM 585 O O . ILE A 1 70 ? 2.810 4.942 -26.705 1.00 98.00 70 ILE A O 1
ATOM 589 N N . ASP A 1 71 ? 3.099 4.293 -24.575 1.00 98.00 71 ASP A N 1
ATOM 590 C CA . ASP A 1 71 ? 3.909 5.425 -24.136 1.00 98.00 71 ASP A CA 1
ATOM 591 C C . ASP A 1 71 ? 5.161 4.910 -23.429 1.00 98.00 71 ASP A C 1
ATOM 593 O O . ASP A 1 71 ? 5.138 4.537 -22.253 1.00 98.00 71 ASP A O 1
ATOM 597 N N . SER A 1 72 ? 6.288 4.930 -24.140 1.00 97.38 72 SER A N 1
ATOM 598 C CA . SER A 1 72 ? 7.562 4.443 -23.615 1.00 97.38 72 SER A CA 1
ATOM 599 C C . SER A 1 72 ? 8.043 5.225 -22.390 1.00 97.38 72 SER A C 1
ATOM 601 O O . SER A 1 72 ? 8.877 4.708 -21.648 1.00 97.38 72 SER A O 1
ATOM 603 N N . THR A 1 73 ? 7.524 6.426 -22.122 1.00 96.88 73 THR A N 1
ATOM 604 C CA . THR A 1 73 ? 7.890 7.247 -20.958 1.00 96.88 73 THR A CA 1
ATOM 605 C C . THR A 1 73 ? 7.053 6.952 -19.717 1.00 96.88 73 THR A C 1
ATOM 607 O O . THR A 1 73 ? 7.398 7.421 -18.634 1.00 96.88 73 THR A O 1
ATOM 610 N N . PHE A 1 74 ? 6.018 6.116 -19.839 1.00 97.94 74 PHE A N 1
ATOM 611 C CA . PHE A 1 74 ? 5.106 5.806 -18.747 1.00 97.94 74 PHE A CA 1
ATOM 612 C C . PHE A 1 74 ? 5.825 5.226 -17.515 1.00 97.94 74 PHE A C 1
ATOM 614 O O . PHE A 1 74 ? 6.690 4.338 -17.609 1.00 97.94 74 PHE A O 1
ATOM 621 N N . VAL A 1 75 ? 5.420 5.711 -16.339 1.00 97.38 75 VAL A N 1
ATOM 622 C CA . VAL A 1 75 ? 5.905 5.279 -15.024 1.00 97.38 75 VAL A CA 1
ATOM 623 C C . VAL A 1 75 ? 4.733 5.088 -14.065 1.00 97.38 75 VAL A C 1
ATOM 625 O O . VAL A 1 75 ? 3.776 5.858 -14.073 1.00 97.38 75 VAL A O 1
ATOM 628 N N . LEU A 1 76 ? 4.829 4.077 -13.197 1.00 96.94 76 LEU A N 1
ATOM 629 C CA . LEU A 1 76 ? 3.939 3.953 -12.038 1.00 96.94 76 LEU A CA 1
ATOM 630 C C . LEU A 1 76 ? 4.450 4.755 -10.835 1.00 96.94 76 LEU A C 1
ATOM 632 O O . LEU A 1 76 ? 3.637 5.166 -10.017 1.00 96.94 76 LEU A O 1
ATOM 636 N N . ALA A 1 77 ? 5.762 4.989 -10.745 1.00 96.69 77 ALA A N 1
ATOM 637 C CA . ALA A 1 77 ? 6.435 5.736 -9.685 1.00 96.69 77 ALA A CA 1
ATOM 638 C C . ALA A 1 77 ? 7.498 6.657 -10.304 1.00 96.69 77 ALA A C 1
ATOM 640 O O . ALA A 1 77 ? 8.390 6.178 -11.004 1.00 96.69 77 ALA A O 1
ATOM 641 N N . ALA A 1 78 ? 7.428 7.967 -10.056 1.00 95.44 78 ALA A N 1
ATOM 642 C CA . ALA A 1 78 ? 8.349 8.934 -10.671 1.00 95.44 78 ALA A CA 1
ATOM 643 C C . ALA A 1 78 ? 9.804 8.769 -10.185 1.00 95.44 78 ALA A C 1
ATOM 645 O O . ALA A 1 78 ? 10.761 8.931 -10.949 1.00 95.44 78 ALA A O 1
ATOM 646 N N . ASP A 1 79 ? 9.972 8.408 -8.916 1.00 95.81 79 ASP A N 1
ATOM 647 C CA . ASP A 1 79 ? 11.263 8.091 -8.304 1.00 95.81 79 ASP A CA 1
ATOM 648 C C . ASP A 1 79 ? 11.654 6.609 -8.447 1.00 95.81 79 ASP A C 1
ATOM 650 O O . ASP A 1 79 ? 12.760 6.226 -8.075 1.00 95.81 79 ASP A O 1
ATOM 654 N N . GLY A 1 80 ? 10.772 5.789 -9.027 1.00 94.81 80 GLY A N 1
ATOM 655 C CA . GLY A 1 80 ? 10.929 4.344 -9.163 1.00 94.81 80 GLY A CA 1
ATOM 656 C C . GLY A 1 80 ? 10.528 3.532 -7.931 1.00 94.81 80 GLY A C 1
ATOM 657 O O . GLY A 1 80 ? 10.552 2.310 -8.025 1.00 94.81 80 GLY A O 1
ATOM 658 N N . VAL A 1 81 ? 10.142 4.168 -6.818 1.00 95.50 81 VAL A N 1
ATOM 659 C CA . VAL A 1 81 ? 9.836 3.510 -5.534 1.00 95.50 81 VAL A CA 1
ATOM 660 C C . VAL A 1 81 ? 8.393 3.746 -5.095 1.00 95.50 81 VAL A C 1
ATOM 662 O O . VAL A 1 81 ? 7.711 2.789 -4.743 1.00 95.50 81 VAL A O 1
ATOM 665 N N . HIS A 1 82 ? 7.916 4.992 -5.105 1.00 97.12 82 HIS A N 1
ATOM 666 C CA . HIS A 1 82 ? 6.614 5.366 -4.550 1.00 97.12 82 HIS A CA 1
ATOM 667 C C . HIS A 1 82 ? 5.559 5.446 -5.657 1.00 97.12 82 HIS A C 1
ATOM 669 O O . HIS A 1 82 ? 5.592 6.381 -6.468 1.00 97.12 82 HIS A O 1
ATOM 675 N N . PRO A 1 83 ? 4.617 4.486 -5.729 1.00 96.56 83 PRO A N 1
ATOM 676 C CA . PRO A 1 83 ? 3.615 4.496 -6.778 1.00 96.56 83 PRO A CA 1
ATOM 677 C C . PRO A 1 83 ? 2.720 5.734 -6.674 1.00 96.56 83 PRO A C 1
ATOM 679 O O . PRO A 1 83 ? 2.304 6.131 -5.590 1.00 96.56 83 PRO A O 1
ATOM 682 N N . GLY A 1 84 ? 2.391 6.334 -7.814 1.00 94.75 84 GLY A N 1
ATOM 683 C CA . GLY A 1 84 ? 1.356 7.356 -7.908 1.00 94.75 84 GLY A CA 1
ATOM 684 C C . GLY A 1 84 ? -0.050 6.756 -7.811 1.00 94.75 84 GLY A C 1
ATOM 685 O O . GLY A 1 84 ? -0.234 5.568 -7.536 1.00 94.75 84 GLY A O 1
ATOM 686 N N . GLU A 1 85 ? -1.061 7.571 -8.110 1.00 92.00 85 GLU A N 1
ATOM 687 C CA . GLU A 1 85 ? -2.479 7.197 -7.996 1.00 92.00 85 GLU A CA 1
ATOM 688 C C . GLU A 1 85 ? -2.824 5.899 -8.741 1.00 92.00 85 GLU A C 1
ATOM 690 O O . GLU A 1 85 ? -3.448 5.001 -8.180 1.00 92.00 85 GLU A O 1
ATOM 695 N N . THR A 1 86 ? -2.359 5.754 -9.986 1.00 92.12 86 THR A N 1
ATOM 696 C CA . THR A 1 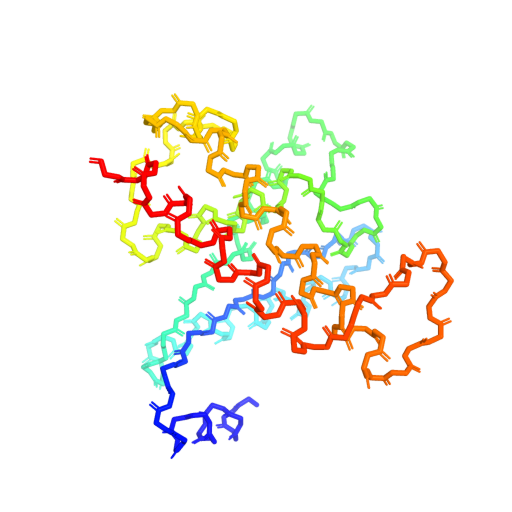86 ? -2.609 4.542 -10.784 1.00 92.12 86 THR A CA 1
ATOM 697 C C . THR A 1 86 ? -1.988 3.294 -10.152 1.00 92.12 86 THR A C 1
ATOM 699 O O . THR A 1 86 ? -2.603 2.231 -10.160 1.00 92.12 86 THR A O 1
ATOM 702 N N . GLY A 1 87 ? -0.785 3.407 -9.584 1.00 94.69 87 GLY A N 1
ATOM 703 C CA . GLY A 1 87 ? -0.131 2.287 -8.913 1.00 94.69 87 GLY A CA 1
ATOM 704 C C . GLY A 1 87 ? -0.849 1.898 -7.622 1.00 94.69 87 GLY A C 1
ATOM 705 O O . GLY A 1 87 ? -1.136 0.720 -7.419 1.00 94.69 87 GLY A O 1
ATOM 706 N N . HIS A 1 88 ? -1.226 2.881 -6.800 1.00 94.56 88 HIS A N 1
ATOM 707 C CA . HIS A 1 88 ? -2.047 2.645 -5.612 1.00 94.56 88 HIS A CA 1
ATOM 708 C C . HIS A 1 88 ? -3.402 2.015 -5.952 1.00 94.56 88 HIS A C 1
ATOM 710 O O . HIS A 1 88 ? -3.831 1.102 -5.253 1.00 94.56 88 HIS A O 1
ATOM 716 N N . TRP A 1 89 ? -4.041 2.424 -7.050 1.00 91.56 89 TRP A N 1
ATOM 717 C CA . TRP A 1 89 ? -5.277 1.802 -7.518 1.00 91.56 89 TRP A CA 1
ATOM 718 C C . TRP A 1 89 ? -5.100 0.313 -7.841 1.00 91.56 89 TRP A C 1
ATOM 720 O O . TRP A 1 89 ? -5.915 -0.498 -7.406 1.00 91.56 89 TRP A O 1
ATOM 730 N N . ILE A 1 90 ? -4.031 -0.072 -8.547 1.00 93.12 90 ILE A N 1
ATOM 731 C CA . ILE A 1 90 ? -3.745 -1.487 -8.842 1.00 93.12 90 ILE A CA 1
ATOM 732 C C . ILE A 1 90 ? -3.552 -2.277 -7.542 1.00 93.12 90 ILE A C 1
ATOM 734 O O . ILE A 1 90 ? -4.137 -3.347 -7.393 1.00 93.12 90 ILE A O 1
ATOM 738 N N . ILE A 1 91 ? -2.800 -1.726 -6.583 1.00 95.50 91 ILE A N 1
ATOM 739 C CA . ILE A 1 91 ? -2.588 -2.341 -5.264 1.00 95.50 91 ILE A CA 1
ATOM 740 C C . ILE A 1 91 ? -3.927 -2.561 -4.551 1.00 95.50 91 ILE A C 1
ATOM 742 O O . ILE A 1 91 ? -4.243 -3.682 -4.152 1.00 95.50 91 ILE A O 1
ATOM 746 N N . SER A 1 92 ? -4.742 -1.511 -4.419 1.00 92.94 92 SER A N 1
ATOM 747 C CA . SER A 1 92 ? -6.048 -1.589 -3.760 1.00 92.94 92 SER A CA 1
ATOM 748 C C . SER A 1 92 ? -6.976 -2.586 -4.446 1.00 92.94 92 SER A C 1
ATOM 750 O O . SER A 1 92 ? -7.666 -3.345 -3.771 1.00 92.94 92 SER A O 1
ATOM 752 N N . ARG A 1 93 ? -6.969 -2.621 -5.780 1.00 91.06 93 ARG A N 1
ATOM 753 C CA . ARG A 1 93 ? -7.781 -3.532 -6.585 1.00 91.06 93 ARG A CA 1
ATOM 754 C C . ARG A 1 93 ? -7.466 -4.998 -6.291 1.00 91.06 93 ARG A C 1
ATOM 756 O O . ARG A 1 93 ? -8.396 -5.762 -6.052 1.00 91.06 93 ARG A O 1
ATOM 763 N N . GLU A 1 94 ? -6.194 -5.399 -6.291 1.00 94.06 94 GLU A N 1
ATOM 764 C CA . GLU A 1 94 ? -5.827 -6.800 -6.017 1.00 94.06 94 GLU A CA 1
ATOM 765 C C . GLU A 1 94 ? -6.123 -7.201 -4.567 1.00 94.06 94 GLU A C 1
ATOM 767 O O . GLU A 1 94 ? -6.580 -8.317 -4.321 1.00 94.06 94 GLU A O 1
ATOM 772 N N . ILE A 1 95 ? -5.945 -6.279 -3.612 1.00 95.56 95 ILE A N 1
ATOM 773 C CA . ILE A 1 95 ? -6.304 -6.516 -2.207 1.00 95.56 95 ILE A CA 1
ATOM 774 C C . ILE A 1 95 ? -7.815 -6.719 -2.059 1.00 95.56 95 ILE A C 1
ATOM 776 O O . ILE A 1 95 ? -8.251 -7.695 -1.455 1.00 95.56 95 ILE A O 1
ATOM 780 N N . LEU A 1 96 ? -8.631 -5.827 -2.623 1.00 92.12 96 LEU A N 1
ATOM 781 C CA . LEU A 1 96 ? -10.091 -5.917 -2.530 1.00 92.12 96 LEU A CA 1
ATOM 782 C C . LEU A 1 96 ? -10.621 -7.176 -3.220 1.00 92.12 96 LEU A C 1
ATOM 784 O O . LEU A 1 96 ? -11.449 -7.883 -2.649 1.00 92.12 96 LEU A O 1
ATOM 788 N N . LYS A 1 97 ? -10.074 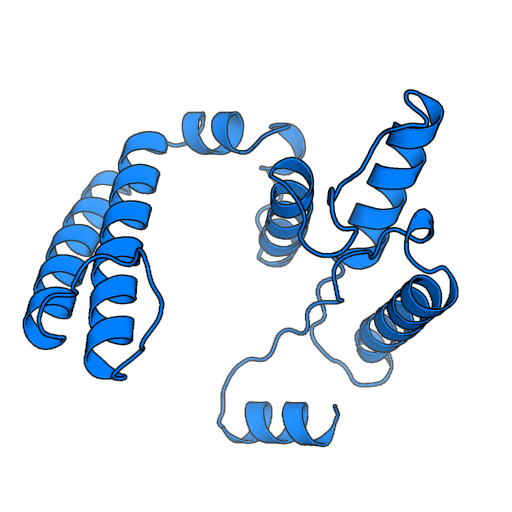-7.510 -4.394 1.00 91.69 97 LYS A N 1
ATOM 789 C CA . LYS A 1 97 ? -10.391 -8.749 -5.107 1.00 91.69 97 LYS A CA 1
ATOM 790 C C . LYS A 1 97 ? -10.125 -9.982 -4.245 1.00 91.69 97 LYS A C 1
ATOM 792 O O . LYS A 1 97 ? -10.970 -10.870 -4.179 1.00 91.69 97 LYS A O 1
ATOM 797 N N . TYR A 1 98 ? -8.983 -10.026 -3.557 1.00 94.38 98 TYR A N 1
ATOM 798 C CA . TYR A 1 98 ? -8.662 -11.116 -2.636 1.00 94.38 98 TYR A CA 1
ATOM 799 C C . TYR A 1 98 ? -9.661 -11.226 -1.480 1.00 94.38 98 TYR A C 1
ATOM 801 O O . TYR A 1 98 ? -10.076 -12.321 -1.118 1.00 94.38 98 TYR A O 1
ATOM 809 N N . LEU A 1 99 ? -10.087 -10.088 -0.932 1.00 93.50 99 LEU A N 1
ATOM 810 C CA . LEU A 1 99 ? -11.055 -10.020 0.165 1.00 93.50 99 LEU A CA 1
ATOM 811 C C . LEU A 1 99 ? -12.509 -10.294 -0.274 1.00 93.50 99 LEU A C 1
ATOM 813 O O . LEU A 1 99 ? -13.424 -10.166 0.536 1.00 93.50 99 LEU A O 1
ATOM 817 N N . GLY A 1 100 ? -12.729 -10.696 -1.531 1.00 91.75 100 GLY A N 1
ATOM 818 C CA . GLY A 1 100 ? -14.028 -11.122 -2.061 1.00 91.75 100 GLY A CA 1
ATOM 819 C C . GLY A 1 100 ? -14.764 -10.069 -2.890 1.00 91.75 100 GLY A C 1
ATOM 820 O O . GLY A 1 100 ? -15.843 -10.348 -3.415 1.00 91.75 100 GLY A O 1
ATOM 821 N N . GLU A 1 101 ? -14.192 -8.878 -3.060 1.00 87.81 101 GLU A N 1
ATOM 822 C CA . GLU A 1 101 ? -14.809 -7.796 -3.819 1.00 87.81 101 GLU A CA 1
ATOM 823 C C . GLU A 1 101 ? -14.429 -7.875 -5.308 1.00 87.81 101 GLU A C 1
ATOM 825 O O . GLU A 1 101 ? -13.412 -7.354 -5.768 1.00 87.81 101 GLU A O 1
ATOM 830 N N . ASN A 1 102 ? -15.273 -8.561 -6.080 1.00 80.25 102 ASN A N 1
ATOM 831 C CA . ASN A 1 102 ? -15.030 -8.853 -7.495 1.00 80.25 102 ASN A CA 1
ATOM 832 C C . ASN A 1 102 ? -15.677 -7.846 -8.466 1.00 80.25 102 ASN A C 1
ATOM 834 O O . ASN A 1 102 ? -15.356 -7.850 -9.658 1.00 80.25 102 ASN A O 1
ATOM 838 N N . ASN A 1 103 ? -16.564 -6.967 -7.992 1.00 75.44 103 ASN A N 1
ATOM 839 C CA . ASN A 1 103 ? -17.359 -6.074 -8.841 1.00 75.44 103 ASN A CA 1
ATOM 840 C C . ASN A 1 103 ? -16.645 -4.749 -9.154 1.00 75.44 103 ASN A C 1
ATOM 842 O O . ASN A 1 103 ? -17.026 -4.038 -10.087 1.00 75.44 103 ASN A O 1
ATOM 846 N N . LEU A 1 104 ? -15.581 -4.416 -8.417 1.00 68.50 104 LEU A N 1
ATOM 847 C CA . LEU A 1 104 ? -14.812 -3.181 -8.620 1.00 68.50 104 LEU A CA 1
ATOM 848 C C . LEU A 1 104 ? -13.928 -3.204 -9.869 1.00 68.50 104 LEU A C 1
ATOM 850 O O . LEU A 1 104 ? -13.623 -2.147 -10.424 1.00 68.50 104 LEU A O 1
ATOM 854 N N . MET A 1 105 ? -13.569 -4.396 -10.355 1.00 61.97 105 MET A N 1
ATOM 855 C CA . MET A 1 105 ? -12.699 -4.583 -11.523 1.00 61.97 105 MET A CA 1
ATOM 856 C C . MET A 1 105 ? -13.230 -3.892 -12.788 1.00 61.97 105 MET A C 1
ATOM 858 O O . MET A 1 105 ? -12.449 -3.518 -13.658 1.00 61.97 105 MET A O 1
ATOM 862 N N . GLN A 1 106 ? -14.549 -3.699 -12.886 1.00 62.38 106 GLN A N 1
ATOM 863 C CA . GLN A 1 106 ? -15.205 -3.122 -14.062 1.00 62.38 106 GLN A CA 1
ATOM 864 C C . GLN A 1 106 ? -15.264 -1.586 -14.042 1.00 62.38 106 GLN A C 1
ATOM 866 O O . GLN A 1 106 ? -15.641 -0.980 -15.041 1.00 62.38 106 GLN A O 1
ATOM 871 N N . LYS A 1 107 ? -14.912 -0.932 -12.925 1.00 64.56 107 LYS A N 1
ATOM 872 C CA . LYS A 1 107 ? -15.181 0.508 -12.732 1.00 64.56 107 LYS A CA 1
ATOM 873 C C . LYS A 1 107 ? -14.028 1.430 -13.125 1.00 64.56 107 LYS A C 1
ATOM 875 O O . LYS A 1 107 ? -14.204 2.644 -13.183 1.00 64.56 107 LYS A O 1
ATOM 880 N N . GLY A 1 108 ? -12.870 0.876 -13.476 1.00 68.06 108 GLY A N 1
ATOM 881 C CA . GLY A 1 108 ? -11.751 1.609 -14.077 1.00 68.06 108 GLY A CA 1
ATOM 882 C C . GLY A 1 108 ? -10.906 2.427 -13.094 1.00 68.06 108 GLY A C 1
ATOM 883 O O . GLY A 1 108 ? -9.695 2.223 -13.065 1.00 68.06 108 GLY A O 1
ATOM 884 N N . ASN A 1 109 ? -11.512 3.314 -12.295 1.00 72.50 109 ASN A N 1
ATOM 885 C CA . ASN A 1 109 ? -10.827 4.161 -11.307 1.00 72.50 109 ASN A CA 1
ATOM 886 C C . ASN A 1 109 ? -11.587 4.246 -9.968 1.00 72.50 109 ASN A C 1
ATOM 888 O O . ASN A 1 109 ? -12.755 3.863 -9.873 1.00 72.50 109 ASN A O 1
ATOM 892 N N . ILE A 1 110 ? -10.916 4.784 -8.945 1.00 74.94 110 ILE A N 1
ATOM 893 C CA . ILE A 1 110 ? -11.429 4.880 -7.572 1.00 74.94 110 ILE A CA 1
ATOM 894 C C . ILE A 1 110 ? -12.687 5.767 -7.453 1.00 74.94 110 ILE A C 1
ATOM 896 O O . ILE A 1 110 ? -13.603 5.438 -6.704 1.00 74.94 110 ILE A O 1
ATOM 900 N N . HIS A 1 111 ? -12.791 6.848 -8.229 1.00 77.81 111 HIS A N 1
ATOM 901 C CA . HIS A 1 111 ? -13.960 7.733 -8.201 1.00 77.81 111 HIS A CA 1
ATOM 902 C C . HIS A 1 111 ? -15.219 7.026 -8.706 1.00 77.81 111 HIS A C 1
ATOM 904 O O . HIS A 1 111 ? -16.278 7.100 -8.090 1.00 77.81 111 HIS A O 1
ATOM 910 N N . ASN A 1 112 ? -15.102 6.260 -9.790 1.00 80.12 112 ASN A N 1
ATOM 911 C CA . ASN A 1 112 ? -16.201 5.451 -10.313 1.00 80.12 112 ASN A CA 1
ATOM 912 C C . ASN A 1 112 ? -16.620 4.342 -9.341 1.00 80.12 112 ASN A C 1
ATOM 914 O O . ASN A 1 112 ? -17.783 3.936 -9.331 1.00 80.12 112 ASN A O 1
ATOM 918 N N . VAL A 1 113 ? -15.680 3.843 -8.532 1.00 80.06 113 VAL A N 1
ATOM 919 C CA . VAL A 1 113 ? -15.986 2.918 -7.440 1.00 80.06 113 VAL A CA 1
ATOM 920 C C . VAL A 1 113 ? -16.867 3.603 -6.403 1.00 80.06 113 VAL A C 1
ATOM 922 O O . VAL A 1 113 ? -17.971 3.122 -6.161 1.00 80.06 113 VAL A O 1
ATOM 925 N N . PHE A 1 114 ? -16.434 4.729 -5.836 1.00 82.19 114 PHE A N 1
ATOM 926 C CA . PHE A 1 114 ? -17.183 5.401 -4.771 1.00 82.19 114 PHE A CA 1
ATOM 927 C C . PHE A 1 114 ? -18.520 5.975 -5.242 1.00 82.19 114 PHE A C 1
ATOM 929 O O . PHE A 1 114 ? -19.513 5.831 -4.534 1.00 82.19 114 PHE A O 1
ATOM 936 N N . ASN A 1 115 ? -18.591 6.517 -6.460 1.00 82.44 115 ASN A N 1
ATOM 937 C CA . ASN A 1 115 ? -19.840 7.019 -7.044 1.00 82.44 115 ASN A CA 1
ATOM 938 C C . ASN A 1 115 ? -20.917 5.943 -7.215 1.00 82.44 115 ASN A C 1
ATOM 940 O O . ASN A 1 115 ? -22.094 6.262 -7.365 1.00 82.44 115 ASN A O 1
ATOM 944 N N . ALA A 1 116 ? -20.535 4.667 -7.213 1.00 83.12 116 ALA A N 1
ATOM 945 C CA . ALA A 1 116 ? -21.492 3.583 -7.319 1.00 83.12 116 ALA A CA 1
ATOM 946 C C . ALA A 1 116 ? -22.135 3.170 -5.994 1.00 83.12 116 ALA A C 1
ATOM 948 O O . ALA A 1 116 ? -23.085 2.387 -6.015 1.00 83.12 116 ALA A O 1
ATOM 949 N N . PHE A 1 117 ? -21.613 3.644 -4.865 1.00 83.94 117 PHE A N 1
ATOM 950 C CA . PHE A 1 117 ? -22.184 3.378 -3.555 1.00 83.94 117 PHE A CA 1
ATOM 951 C C . PHE A 1 117 ? -23.008 4.585 -3.103 1.00 83.94 117 PHE A C 1
ATOM 953 O O . PHE A 1 117 ? -22.541 5.724 -3.230 1.00 83.94 117 PHE A O 1
ATOM 960 N N . PRO A 1 118 ? -24.210 4.371 -2.539 1.00 89.44 118 PRO A N 1
ATOM 961 C CA . PRO A 1 118 ? -24.928 5.429 -1.843 1.00 89.44 118 PRO A CA 1
ATOM 962 C C . PRO A 1 118 ? -24.001 6.123 -0.842 1.00 89.44 118 PRO A C 1
ATOM 964 O O . PRO A 1 118 ? -23.304 5.465 -0.073 1.00 89.44 118 PRO A O 1
ATOM 967 N N . ASN A 1 119 ? -23.958 7.455 -0.887 1.00 92.75 119 ASN A N 1
ATOM 968 C CA . ASN A 1 119 ? -23.111 8.281 -0.021 1.00 92.75 119 ASN A CA 1
ATOM 969 C C . ASN A 1 119 ? -21.591 8.024 -0.126 1.00 92.75 119 ASN A C 1
ATOM 971 O O . ASN A 1 119 ? -20.854 8.492 0.740 1.00 92.75 119 ASN A O 1
ATOM 975 N N . GLY A 1 120 ? -21.090 7.333 -1.159 1.00 91.06 120 GLY A N 1
ATOM 976 C CA . GLY A 1 120 ? -19.692 6.882 -1.222 1.00 91.06 120 GLY A CA 1
ATOM 977 C C . GLY A 1 120 ? -18.648 7.993 -1.059 1.00 91.06 120 GLY A C 1
ATOM 978 O O . GLY A 1 120 ? -17.737 7.860 -0.245 1.00 91.06 120 GLY A O 1
ATOM 979 N N . GLU A 1 121 ? -18.813 9.125 -1.749 1.00 90.88 121 GLU A N 1
ATOM 980 C CA . GLU A 1 121 ? -17.924 10.294 -1.607 1.00 90.88 121 GLU A CA 1
ATOM 981 C C . GLU A 1 121 ? -18.003 10.927 -0.201 1.00 90.88 121 GLU A C 1
ATOM 983 O O . GLU A 1 121 ? -16.989 11.316 0.383 1.00 90.88 121 GLU A O 1
ATOM 988 N N . ALA A 1 122 ? -19.199 10.981 0.397 1.00 94.25 122 ALA A N 1
ATOM 989 C CA . ALA A 1 122 ? -19.376 11.490 1.759 1.00 94.25 122 ALA A CA 1
ATOM 990 C C . ALA A 1 122 ? -18.724 10.563 2.800 1.00 94.25 122 ALA A C 1
ATOM 992 O O . ALA A 1 122 ? -18.061 11.035 3.725 1.00 94.25 122 ALA A O 1
ATOM 993 N N . VAL A 1 123 ? -18.851 9.247 2.620 1.00 95.12 123 VAL A N 1
ATOM 994 C CA . VAL A 1 123 ? -18.186 8.236 3.451 1.00 95.12 123 VAL A CA 1
ATOM 995 C C . VAL A 1 123 ? -16.668 8.333 3.308 1.00 95.12 123 VAL A C 1
ATOM 997 O O . VAL A 1 123 ? -15.970 8.362 4.321 1.00 95.12 123 VAL A O 1
ATOM 1000 N N . LEU A 1 124 ? -16.144 8.450 2.083 1.00 92.62 124 LEU A N 1
ATOM 1001 C CA . LEU A 1 124 ? -14.709 8.615 1.834 1.00 92.62 124 LEU A CA 1
ATOM 1002 C C . LEU A 1 124 ? -14.155 9.850 2.552 1.00 92.62 124 LEU A C 1
ATOM 1004 O O . LEU A 1 124 ? -13.113 9.772 3.209 1.00 92.62 124 LEU A O 1
ATOM 1008 N N . LYS A 1 125 ? -14.873 10.976 2.478 1.00 95.19 125 LYS A N 1
ATOM 1009 C CA . LYS A 1 125 ? -14.505 12.206 3.184 1.00 95.19 125 LYS A CA 1
ATOM 1010 C C . LYS A 1 125 ? -14.401 11.981 4.695 1.00 95.19 125 LYS A C 1
ATOM 1012 O O . LYS A 1 125 ? -13.385 12.335 5.286 1.00 95.19 125 LYS A O 1
ATOM 1017 N N . LEU A 1 126 ? -15.400 11.348 5.310 1.00 97.50 126 LEU A N 1
ATOM 1018 C CA . LEU A 1 126 ? -15.388 11.058 6.748 1.00 97.50 126 LEU A CA 1
ATOM 1019 C C . LEU A 1 126 ? -14.276 10.069 7.138 1.00 97.50 126 LEU A C 1
ATOM 1021 O O . LEU A 1 126 ? -13.640 10.234 8.178 1.00 97.50 126 LEU A O 1
ATOM 1025 N N . ILE A 1 127 ? -13.997 9.059 6.306 1.00 96.12 127 ILE A N 1
ATOM 1026 C CA . ILE A 1 127 ? -12.873 8.134 6.525 1.00 96.12 127 ILE A CA 1
ATOM 1027 C C . ILE A 1 127 ? -11.556 8.910 6.556 1.00 96.12 127 ILE A C 1
ATOM 1029 O O . ILE A 1 127 ? -10.758 8.700 7.473 1.00 96.12 127 ILE A O 1
ATOM 1033 N N . LYS A 1 128 ? -11.351 9.823 5.600 1.00 96.12 128 LYS A N 1
ATOM 1034 C CA . LYS A 1 128 ? -10.160 10.675 5.540 1.00 96.12 128 LYS A CA 1
ATOM 1035 C C . LYS A 1 128 ? -10.048 11.575 6.770 1.00 96.12 128 LYS A C 1
ATOM 1037 O O . LYS A 1 128 ? -9.005 11.580 7.411 1.00 96.12 128 LYS A O 1
ATOM 1042 N N . GLU A 1 129 ? -11.126 12.260 7.153 1.00 97.00 129 GLU A N 1
ATOM 1043 C CA . GLU A 1 129 ? -11.160 13.109 8.354 1.00 97.00 129 GLU A CA 1
ATOM 1044 C C . GLU A 1 129 ? -10.774 12.327 9.616 1.00 97.00 129 GLU A C 1
ATOM 1046 O O . GLU A 1 129 ? -9.952 12.781 10.414 1.00 97.00 129 GLU A O 1
ATOM 1051 N N . ARG A 1 130 ? -11.320 11.116 9.782 1.00 97.88 130 ARG A N 1
ATOM 1052 C CA . ARG A 1 130 ? -10.979 10.240 10.908 1.00 97.88 130 ARG A CA 1
ATOM 1053 C C . ARG A 1 130 ? -9.504 9.836 10.896 1.00 97.88 130 ARG A C 1
ATOM 1055 O O . ARG A 1 130 ? -8.866 9.849 11.948 1.00 97.88 130 ARG A O 1
ATOM 1062 N N . GLN A 1 131 ? -8.973 9.451 9.736 1.00 97.19 131 GLN A N 1
ATOM 1063 C CA . GLN A 1 131 ? -7.569 9.058 9.594 1.00 97.19 131 GLN A CA 1
ATOM 1064 C C . GLN A 1 131 ? -6.625 10.224 9.882 1.00 97.19 131 GLN A C 1
ATOM 1066 O O . GLN A 1 131 ? -5.649 10.032 10.601 1.00 97.19 131 GLN A O 1
ATOM 1071 N N . ASP A 1 132 ? -6.926 11.420 9.377 1.00 95.75 132 ASP A N 1
ATOM 1072 C CA . ASP A 1 132 ? -6.096 12.607 9.573 1.00 95.75 132 ASP A CA 1
ATOM 1073 C C . ASP A 1 132 ? -6.005 12.998 11.053 1.00 95.75 132 ASP A C 1
ATOM 1075 O O . ASP A 1 132 ? -4.898 13.167 11.565 1.00 95.75 132 ASP A O 1
ATOM 1079 N N . VAL A 1 133 ? -7.137 13.030 11.768 1.00 96.44 133 VAL A N 1
ATOM 1080 C CA . VAL A 1 133 ? -7.161 13.333 13.211 1.00 96.44 133 VAL A CA 1
ATOM 1081 C C . VAL A 1 133 ? -6.333 12.329 14.014 1.00 96.44 133 VAL A C 1
ATOM 1083 O O . VAL A 1 133 ? -5.538 12.728 14.865 1.00 96.44 133 VAL A O 1
ATOM 1086 N N . MET A 1 134 ? -6.490 11.029 13.743 1.00 97.44 134 MET A N 1
ATOM 1087 C CA . MET A 1 134 ? -5.741 9.996 14.463 1.00 97.44 134 MET A CA 1
ATOM 1088 C C . MET A 1 134 ? -4.252 10.018 14.120 1.00 97.44 134 MET A C 1
ATOM 1090 O O . MET A 1 134 ? -3.421 9.885 15.015 1.00 97.44 134 MET A O 1
ATOM 1094 N N . LYS A 1 135 ? -3.905 10.201 12.843 1.00 95.19 135 LYS A N 1
ATOM 1095 C CA . LYS A 1 135 ? -2.520 10.310 12.369 1.00 95.19 135 LYS A CA 1
ATOM 1096 C C . LYS A 1 135 ? -1.797 11.451 13.081 1.00 95.19 135 LYS A C 1
ATOM 1098 O O . LYS A 1 135 ? -0.730 11.219 13.643 1.00 95.19 135 LYS A O 1
ATOM 1103 N N . ASP A 1 136 ? -2.378 12.648 13.096 1.00 94.44 136 ASP A N 1
ATOM 1104 C CA . ASP A 1 136 ? -1.741 13.818 13.708 1.00 94.44 136 ASP A CA 1
ATOM 1105 C C . ASP A 1 136 ? -1.596 13.638 15.231 1.00 94.44 136 ASP A C 1
ATOM 1107 O O . ASP A 1 136 ? -0.548 13.953 15.797 1.00 94.44 136 ASP A O 1
ATOM 1111 N N . ALA A 1 137 ? -2.596 13.054 15.902 1.00 95.69 137 ALA A N 1
ATOM 1112 C CA . ALA A 1 137 ? -2.531 12.768 17.337 1.00 95.69 137 ALA A CA 1
ATOM 1113 C C . ALA A 1 137 ? -1.454 11.732 17.699 1.00 95.69 137 ALA A C 1
ATOM 1115 O O . ALA A 1 137 ? -0.714 11.926 18.664 1.00 95.69 137 ALA A O 1
ATOM 1116 N N . TRP A 1 138 ? -1.320 10.659 16.913 1.00 96.06 138 TRP A N 1
ATOM 1117 C CA . TRP A 1 138 ? -0.266 9.658 17.106 1.00 96.06 138 TRP A CA 1
ATOM 1118 C C . TRP A 1 138 ? 1.125 10.219 16.847 1.00 96.06 138 TRP A C 1
ATOM 1120 O O . TRP A 1 138 ? 2.056 9.934 17.602 1.00 96.06 138 TRP A O 1
ATOM 1130 N N . LEU A 1 139 ? 1.273 11.040 15.810 1.00 93.69 139 LEU A N 1
ATOM 1131 C CA . LEU A 1 139 ? 2.521 11.742 15.548 1.00 93.69 139 LEU A CA 1
ATOM 1132 C C . LEU A 1 139 ? 2.902 12.609 16.753 1.00 93.69 139 LEU A C 1
ATOM 1134 O O . LEU A 1 139 ? 3.995 12.440 17.294 1.00 93.69 139 LEU A O 1
ATOM 1138 N N . ASN A 1 140 ? 1.982 13.440 17.248 1.00 91.75 140 ASN A N 1
ATOM 1139 C CA . ASN A 1 140 ? 2.233 14.284 18.417 1.00 91.75 140 ASN A CA 1
ATOM 1140 C C . ASN A 1 140 ? 2.593 13.459 19.669 1.00 91.75 140 ASN A C 1
ATOM 1142 O O . ASN A 1 140 ? 3.600 13.720 20.323 1.00 91.75 140 ASN A O 1
ATOM 1146 N N . ALA A 1 141 ? 1.825 12.407 19.970 1.00 94.69 141 ALA A N 1
ATOM 1147 C CA . ALA A 1 141 ? 2.055 11.555 21.138 1.00 94.69 141 ALA A CA 1
ATOM 1148 C C . ALA A 1 141 ? 3.391 10.793 21.097 1.00 94.69 141 ALA A C 1
ATOM 1150 O O . ALA A 1 141 ? 3.964 10.497 22.144 1.00 94.69 141 ALA A O 1
ATOM 1151 N N . THR A 1 142 ? 3.896 10.482 19.901 1.00 94.50 142 THR A N 1
ATOM 1152 C CA . THR A 1 142 ? 5.194 9.813 19.712 1.00 94.50 142 THR A CA 1
ATOM 1153 C C . THR A 1 142 ? 6.379 10.784 19.687 1.00 94.50 142 THR A C 1
ATOM 1155 O O . THR A 1 142 ? 7.522 10.334 19.623 1.00 94.50 142 THR A O 1
ATOM 1158 N N . GLY A 1 143 ? 6.137 12.099 19.770 1.00 91.31 143 GLY A N 1
ATOM 1159 C CA . GLY A 1 143 ? 7.188 13.118 19.825 1.00 91.31 143 GLY A CA 1
ATOM 1160 C C . GLY A 1 143 ? 7.964 13.269 18.515 1.00 91.31 143 GLY A C 1
ATOM 1161 O O . GLY A 1 143 ? 9.176 13.484 18.527 1.00 91.31 143 GLY A O 1
ATOM 1162 N N . HIS A 1 144 ? 7.295 13.104 17.372 1.00 88.06 144 HIS A N 1
ATOM 1163 C CA . HIS A 1 144 ? 7.939 13.240 16.068 1.00 88.06 144 HIS A CA 1
ATOM 1164 C C . HIS A 1 144 ? 8.446 14.679 15.804 1.00 88.06 144 HIS A C 1
ATOM 1166 O O . HIS A 1 144 ? 7.802 15.655 16.170 1.00 88.06 144 HIS A O 1
ATOM 1172 N N . ASN A 1 145 ? 9.565 14.815 15.079 1.00 84.88 145 ASN A N 1
ATOM 1173 C CA . ASN A 1 145 ? 10.143 16.115 14.680 1.00 84.88 145 ASN A CA 1
ATOM 1174 C C . ASN A 1 145 ? 9.934 16.427 13.188 1.00 84.88 145 ASN A C 1
ATOM 1176 O O . ASN A 1 145 ? 10.722 17.148 12.575 1.00 84.88 145 ASN A O 1
ATOM 1180 N N . ARG A 1 146 ? 8.928 15.808 12.556 1.00 82.25 146 ARG A N 1
ATOM 1181 C CA . ARG A 1 146 ? 8.730 15.947 11.107 1.00 82.25 146 ARG A CA 1
ATOM 1182 C C . ARG A 1 146 ? 8.268 17.380 10.797 1.00 82.25 146 ARG A C 1
ATOM 1184 O O . ARG A 1 146 ? 7.213 17.762 11.305 1.00 82.25 146 ARG A O 1
ATOM 1191 N N . PRO A 1 147 ? 9.000 18.141 9.963 1.00 81.06 147 PRO A N 1
ATOM 1192 C CA . PRO A 1 147 ? 8.549 19.462 9.542 1.00 81.06 147 PRO A CA 1
ATOM 1193 C C . PRO A 1 147 ? 7.240 19.344 8.744 1.00 81.06 147 PRO A C 1
ATOM 1195 O O . PRO A 1 147 ? 6.978 18.306 8.138 1.00 81.06 147 PRO A O 1
ATOM 1198 N N . GLU A 1 148 ? 6.425 2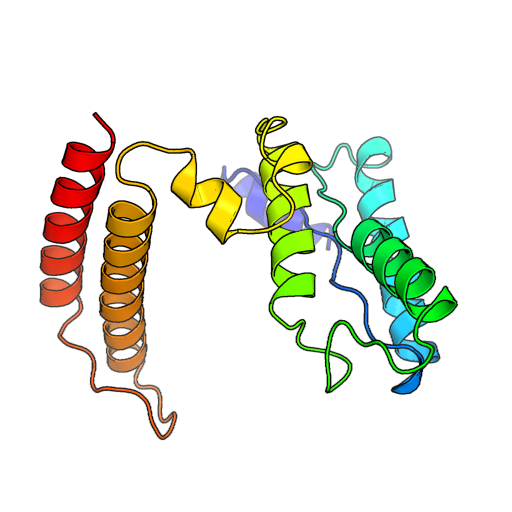0.403 8.755 1.00 85.06 148 GLU A N 1
ATOM 1199 C CA . GLU A 1 148 ? 5.182 20.540 7.961 1.00 85.06 148 GLU A CA 1
ATOM 1200 C C . GLU A 1 148 ? 3.983 19.665 8.377 1.00 85.06 148 GLU A C 1
ATOM 1202 O O . GLU A 1 148 ? 2.967 19.638 7.684 1.00 85.06 148 GLU A O 1
ATOM 1207 N N . MET A 1 149 ? 4.046 18.975 9.516 1.00 83.56 149 MET A N 1
ATOM 1208 C CA . MET A 1 149 ? 2.869 18.293 10.064 1.00 83.56 149 MET A CA 1
ATOM 1209 C C . MET A 1 149 ? 2.056 19.223 10.961 1.00 83.56 149 MET A C 1
ATOM 1211 O O . MET A 1 149 ? 2.614 20.024 11.712 1.00 83.56 149 MET A O 1
ATOM 1215 N N . ASN A 1 150 ? 0.732 19.072 10.926 1.00 85.19 150 ASN A N 1
ATOM 1216 C CA . ASN A 1 150 ? -0.144 19.775 11.854 1.00 85.19 150 ASN A CA 1
ATOM 1217 C C . ASN A 1 150 ? 0.093 19.282 13.289 1.00 85.19 150 ASN A C 1
ATOM 1219 O O . ASN A 1 150 ? 0.308 18.084 13.496 1.00 85.19 150 ASN A O 1
ATOM 1223 N N . PRO A 1 151 ? -0.005 20.166 14.296 1.00 86.56 151 PRO A N 1
ATOM 1224 C CA . PRO A 1 151 ? -0.028 19.731 15.681 1.00 86.56 151 PRO A CA 1
ATOM 1225 C C . PRO A 1 151 ? -1.272 18.869 15.931 1.00 86.56 151 PRO A C 1
ATOM 1227 O O . PRO A 1 151 ? -2.406 19.303 15.717 1.00 86.56 151 PRO A O 1
ATOM 1230 N N . GLY A 1 152 ? -1.056 17.639 16.393 1.00 91.31 152 GLY A N 1
ATOM 1231 C CA . GLY A 1 152 ? -2.132 16.744 16.801 1.00 91.31 152 GLY A CA 1
ATOM 1232 C C . GLY A 1 152 ? -2.773 17.161 18.121 1.00 91.31 152 GLY A C 1
ATOM 1233 O O . GLY A 1 152 ? -2.098 17.644 19.031 1.00 91.31 152 GLY A O 1
ATOM 1234 N N . VAL A 1 153 ? -4.076 16.910 18.263 1.00 95.19 153 VAL A N 1
ATOM 1235 C CA . VAL A 1 153 ? -4.750 16.968 19.571 1.00 95.19 153 VAL A CA 1
ATOM 1236 C C . VAL A 1 153 ? -4.274 15.827 20.484 1.00 95.19 153 VAL A C 1
ATOM 1238 O O . VAL A 1 153 ? -3.533 14.941 20.056 1.00 95.19 153 VAL A O 1
ATOM 1241 N N . SER A 1 154 ? -4.701 15.825 21.751 1.00 96.50 154 SER A N 1
ATOM 1242 C CA . SER A 1 154 ? -4.430 14.690 22.647 1.00 96.50 154 SER A CA 1
ATOM 1243 C C . SER A 1 154 ? -5.035 13.386 22.105 1.00 96.50 154 SER A C 1
ATOM 1245 O O . SER A 1 154 ? -6.078 13.421 21.451 1.00 96.50 154 SER A O 1
ATOM 1247 N N . LEU A 1 155 ? -4.431 12.230 22.416 1.00 97.50 155 LEU A N 1
ATOM 1248 C CA . LEU A 1 155 ? -4.969 10.924 21.998 1.00 97.50 155 LEU A CA 1
ATOM 1249 C C . LEU A 1 155 ? -6.420 10.729 22.456 1.00 97.50 155 LEU A C 1
ATOM 1251 O O . LEU A 1 155 ? -7.261 10.350 21.652 1.00 97.50 155 LEU A O 1
ATOM 1255 N N . SER A 1 156 ? -6.732 11.092 23.703 1.00 97.88 156 SER A N 1
ATOM 1256 C CA . SER A 1 156 ? -8.095 11.014 24.243 1.00 97.88 156 SER A CA 1
ATOM 1257 C C . SER A 1 156 ? -9.103 11.844 23.433 1.00 97.88 156 SER A C 1
ATOM 1259 O O . SER A 1 156 ? -10.208 11.388 23.135 1.00 97.88 156 SER A O 1
ATOM 1261 N N . GLU A 1 157 ? -8.729 13.062 23.029 1.00 97.88 157 GLU A N 1
ATOM 1262 C CA . GLU A 1 157 ? -9.591 13.895 22.190 1.00 97.88 157 GLU A CA 1
ATOM 1263 C C . GLU A 1 157 ? -9.713 13.343 20.763 1.00 97.88 157 GLU A C 1
ATOM 1265 O O . GLU A 1 157 ? -10.803 13.374 20.185 1.00 97.88 157 GLU A O 1
ATOM 1270 N N . ALA A 1 158 ? -8.617 12.832 20.198 1.00 98.00 158 ALA A N 1
ATOM 1271 C CA . ALA A 1 158 ? -8.601 12.223 18.873 1.00 98.00 158 ALA A CA 1
ATOM 1272 C C . ALA A 1 158 ? -9.497 10.983 18.812 1.00 98.00 158 ALA A C 1
ATOM 1274 O O . ALA A 1 158 ? -10.299 10.868 17.890 1.00 98.00 158 ALA A O 1
ATOM 1275 N N . GLU A 1 159 ? -9.431 10.111 19.819 1.00 98.25 159 GLU A N 1
ATOM 1276 C CA . GLU A 1 159 ? -10.280 8.924 19.951 1.00 98.25 159 GLU A CA 1
ATOM 1277 C C . GLU A 1 159 ? -11.762 9.298 20.022 1.00 98.25 159 GLU A C 1
ATOM 1279 O O . GLU A 1 159 ? -12.579 8.716 19.306 1.00 98.25 159 GLU A O 1
ATOM 1284 N N . ARG A 1 160 ? -12.117 10.323 20.812 1.00 98.44 160 ARG A N 1
ATOM 1285 C CA . ARG A 1 160 ? -13.495 10.833 20.872 1.00 98.44 160 ARG A CA 1
ATOM 1286 C C . ARG A 1 160 ? -13.971 11.325 19.503 1.00 98.44 160 ARG A C 1
ATOM 1288 O O . ARG A 1 160 ? -15.043 10.929 19.052 1.00 98.44 160 ARG A O 1
ATOM 1295 N N . LYS A 1 161 ? -13.173 12.154 18.819 1.00 98.25 161 LYS A N 1
ATOM 1296 C CA . LYS A 1 161 ? -13.500 12.657 17.471 1.00 98.25 161 LYS A CA 1
ATOM 1297 C C . LYS A 1 161 ? -13.602 11.522 16.453 1.00 98.25 161 LYS A C 1
ATOM 1299 O O . LYS A 1 161 ? -14.513 11.511 15.632 1.00 98.25 161 LYS A O 1
ATOM 1304 N N . ALA A 1 162 ? -12.697 10.549 16.515 1.00 98.06 162 ALA A N 1
ATOM 1305 C CA . ALA A 1 162 ? -12.699 9.396 15.627 1.00 98.06 162 ALA A CA 1
ATOM 1306 C C . ALA A 1 162 ? -13.948 8.529 15.818 1.00 98.06 162 ALA A C 1
ATOM 1308 O O . ALA A 1 162 ? -14.508 8.058 14.827 1.00 98.06 162 ALA A O 1
ATOM 1309 N N . LEU A 1 163 ? -14.408 8.363 17.062 1.00 98.19 163 LEU A N 1
ATOM 1310 C CA . LEU A 1 163 ? -15.652 7.667 17.382 1.00 98.19 163 LEU A CA 1
ATOM 1311 C C . LEU A 1 163 ? -16.879 8.423 16.855 1.00 98.19 163 LEU A C 1
ATOM 1313 O O . LEU A 1 163 ? -17.744 7.818 16.228 1.00 98.19 163 LEU A O 1
ATOM 1317 N N . GLU A 1 164 ? -16.945 9.741 17.049 1.00 98.12 164 GLU A N 1
ATOM 1318 C CA . GLU A 1 164 ? -18.022 10.579 16.500 1.00 98.12 164 GLU A CA 1
ATOM 1319 C C . GLU A 1 164 ? -18.096 10.483 14.971 1.00 98.12 164 GLU A C 1
ATOM 1321 O O . GLU A 1 164 ? -19.179 10.333 14.404 1.00 98.12 164 GLU A O 1
ATOM 1326 N N . THR A 1 165 ? -16.949 10.523 14.291 1.00 98.19 165 THR A N 1
ATOM 1327 C CA . THR A 1 165 ? -16.879 10.364 12.834 1.00 98.19 165 THR A CA 1
ATOM 1328 C C . THR A 1 165 ? -17.261 8.950 12.391 1.00 98.19 165 THR A 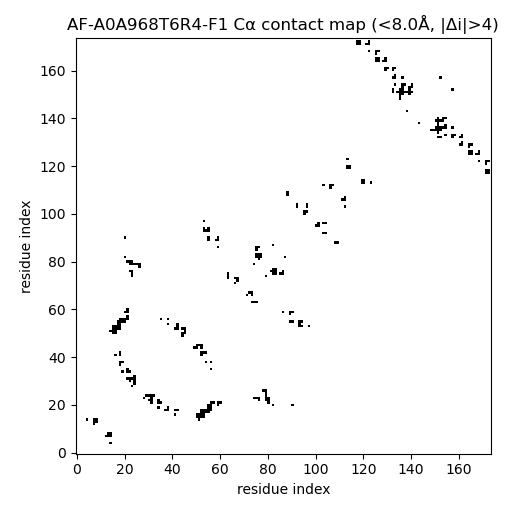C 1
ATOM 1330 O O . THR A 1 165 ? -17.979 8.797 11.406 1.00 98.19 165 THR A O 1
ATOM 1333 N N . GLU A 1 166 ? -16.857 7.913 13.128 1.00 97.94 166 GLU A N 1
ATOM 1334 C CA . GLU A 1 166 ? -17.259 6.525 12.864 1.00 97.94 166 GLU A CA 1
ATOM 1335 C C . GLU A 1 166 ? -18.778 6.328 12.966 1.00 97.94 166 GLU A C 1
ATOM 1337 O O . GLU A 1 166 ? -19.364 5.630 12.139 1.00 97.94 166 GLU A O 1
ATOM 1342 N N . LEU A 1 167 ? -19.442 6.970 13.932 1.00 98.00 167 LEU A N 1
ATOM 1343 C CA . LEU A 1 167 ? -20.903 6.919 14.045 1.00 98.00 167 LEU A CA 1
ATOM 1344 C C . LEU A 1 167 ? -21.589 7.528 12.812 1.00 98.00 167 LEU A C 1
ATOM 1346 O O . LEU A 1 167 ? -22.524 6.925 12.286 1.00 98.00 167 LEU A O 1
ATOM 1350 N N . LYS A 1 168 ? -21.081 8.657 12.298 1.00 97.94 168 LYS A N 1
ATOM 1351 C CA . LYS A 1 168 ? -21.583 9.279 11.057 1.00 97.94 168 LYS A CA 1
ATOM 1352 C C . LYS A 1 168 ? -21.366 8.385 9.836 1.00 97.94 168 LYS A C 1
ATOM 1354 O O . LYS A 1 168 ? -22.258 8.256 9.006 1.00 97.94 168 LYS A O 1
ATOM 1359 N N . ILE A 1 169 ? -20.202 7.734 9.736 1.00 97.00 169 ILE A N 1
ATOM 1360 C CA . ILE A 1 169 ? -19.920 6.768 8.662 1.00 97.00 169 ILE A CA 1
ATOM 1361 C C . ILE A 1 169 ? -20.953 5.639 8.696 1.00 97.00 169 ILE A C 1
ATOM 1363 O O . ILE A 1 169 ? -21.553 5.324 7.673 1.00 97.00 169 ILE A O 1
ATOM 1367 N N . ARG A 1 170 ? -21.203 5.056 9.873 1.00 96.56 170 ARG A N 1
ATOM 1368 C CA . ARG A 1 170 ? -22.179 3.968 10.035 1.00 96.56 170 ARG A CA 1
ATOM 1369 C C . ARG A 1 170 ? -23.599 4.381 9.688 1.00 96.56 170 ARG A C 1
ATOM 1371 O O . ARG A 1 170 ? -24.351 3.542 9.216 1.00 96.56 170 ARG A O 1
ATOM 1378 N N . GLU A 1 171 ? -23.975 5.629 9.936 1.00 96.38 171 GLU A N 1
ATOM 1379 C CA . GLU A 1 171 ? -25.281 6.152 9.539 1.00 96.38 171 GLU A CA 1
ATOM 1380 C C . GLU A 1 171 ? -25.425 6.234 8.015 1.00 96.38 171 GLU A C 1
ATOM 1382 O O . GLU A 1 171 ? -26.454 5.826 7.491 1.00 96.38 171 GLU A O 1
ATOM 1387 N N . LEU A 1 172 ? -24.381 6.672 7.306 1.00 95.44 172 LEU A N 1
ATOM 1388 C CA . LEU A 1 172 ? -24.383 6.772 5.841 1.00 95.44 172 LEU A CA 1
ATOM 1389 C C . LEU A 1 172 ? -24.289 5.424 5.111 1.00 95.44 172 LEU A C 1
ATOM 1391 O O . LEU A 1 172 ? -24.594 5.374 3.920 1.00 95.44 172 LEU A O 1
ATOM 1395 N N . LEU A 1 173 ? -23.830 4.374 5.801 1.00 91.75 173 LEU A N 1
ATOM 1396 C CA . LEU A 1 173 ? -23.718 3.007 5.279 1.00 91.75 173 LEU A CA 1
ATOM 1397 C C . LEU A 1 173 ? -24.991 2.160 5.473 1.00 91.75 173 LEU A C 1
ATOM 1399 O O . LEU A 1 173 ? -25.014 1.021 5.006 1.00 91.75 173 LEU A O 1
ATOM 1403 N N . LYS A 1 174 ? -26.001 2.669 6.192 1.00 84.50 174 LYS A N 1
ATOM 1404 C CA . LYS A 1 174 ? -27.321 2.028 6.319 1.00 84.50 174 LYS A CA 1
ATOM 1405 C C . LYS A 1 174 ? -28.150 2.238 5.058 1.00 84.50 174 LYS A C 1
ATOM 1407 O O . LYS A 1 174 ? -28.882 1.286 4.714 1.00 84.50 174 LYS A O 1
#

Mean predicted aligned error: 4.54 Å

pLDDT: mean 93.62, std 7.26, range [61.97, 98.69]

Secondary structure (DSSP, 8-state):
-HHHHHHHHHTT----EEPPPPP-GGG-HHHHHHHHHHHHHHHHHHHHS---EE--HHHHHHHHHHHHHH-TT--S-TTSSS--HHHHHHHHHHHHHHTT--SGGGS-SHHHHHTTSTTHHHHHHHHHHHHHHHHHHHHHHTT---TTPPPPPPHHHHHHHHHHHHHHHHHHT-

Nearest PDB structures (foldseek):
  4jko-assembly1_A  TM=7.379E-01  e=2.628E-03  Geobacillus stearothermophilus
  4oap-assembly1_A  TM=7.395E-01  e=2.963E-03  Geobacillus stearothermophilus
  4jj4-assembly1_A  TM=7.374E-01  e=9.854E-03  Geobacillus stearothermophilus

Solvent-accessible surface area (backbone atoms only — not comparable to full-atom values): 9847 Å² total; per-residue (Å²): 108,70,70,59,55,53,53,42,51,70,71,71,49,90,73,70,45,67,37,59,73,59,45,44,41,94,78,40,51,72,60,26,52,50,50,52,55,50,31,53,53,51,58,47,29,40,79,77,67,69,40,51,61,46,69,34,23,64,65,45,46,51,50,51,54,61,46,32,75,79,38,76,81,64,71,52,22,94,83,21,68,61,57,41,72,71,39,49,49,52,45,51,49,44,54,40,39,72,76,68,48,70,76,60,79,80,42,85,49,72,66,52,48,30,70,72,39,80,56,27,64,62,42,49,50,43,52,49,54,33,51,52,46,44,50,27,9,51,42,49,75,70,65,64,85,67,81,96,62,70,88,34,58,55,59,72,57,26,52,53,51,33,50,56,40,49,53,53,44,55,62,58,72,108

Radius of gyration: 19.45 Å; Cα contacts (8 Å, |Δi|>4): 183; chains: 1; bounding box: 47×45×50 Å

Sequence (174 aa):
MNWLHNLVVKSGAIIIHLTPPVFDERKGMAYANVLDIYSDWLISCRYTSAWEVIDIHWPMRKYLEEKRTIDSTFVLAADGVHPGETGHWIISREILKYLGENNLMQKGNIHNVFNAFPNGEAVLKLIKERQDVMKDAWLNATGHNRPEMNPGVSLSEAERKALETELKIRELLK